Protein AF-A0A5K1EMK0-F1 (afdb_monomer)

Foldseek 3Di:
DWDADPPPRHTLDDDDDAPFDWDDKAADPPQNQKIWTDGPVRDIDIDGDDVVSVVVVVPDDDDDDDDDDDD

Radius of gyration: 17.18 Å; Cα contacts (8 Å, |Δi|>4): 85; chains: 1; bounding box: 46×33×34 Å

Nearest PDB structures (foldseek):
  5oql-assembly1_L  TM=8.372E-01  e=9.911E-02  Ther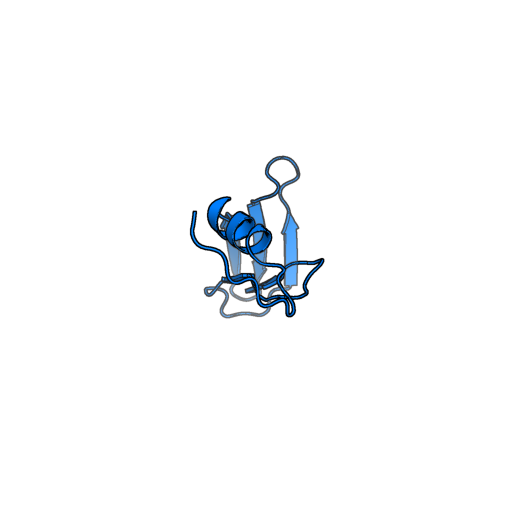mochaetoides thermophila DSM 1495
  7m05-assembly1_B  TM=9.382E-01  e=6.201E-01  Homo sapiens
  7kra-assembly1_A  TM=7.296E-01  e=2.655E+00  Saccharomyces cerevisiae

Sequence (71 aa):
VYIWHRGTGKLLEKLPGHSGAVNSVSWNPVNPHMFASASDDWTVRVWGLSDSDLRLVNGCSSNGHICNGVG

Solvent-accessible surface area (backbone atoms only — not comparable to full-atom values): 4780 Å² total; per-residue (Å²): 92,75,43,63,40,84,89,82,66,45,79,71,46,78,48,86,78,75,86,38,61,73,80,47,74,48,72,41,95,84,47,86,49,31,34,38,39,35,32,74,64,79,46,75,49,79,47,74,60,58,71,67,75,61,50,67,68,78,73,72,90,73,86,84,74,94,75,88,79,90,132

Mean predicted aligned error: 11.07 Å

Secondary structure (DSSP, 8-state):
-EEE-TTT--EEEE-----S-EEEEEE-SS-TTEEEEEETTS-EEEEE--HHHHHGGGG----S-------

Structure (mmCIF, N/CA/C/O backbone):
data_AF-A0A5K1EMK0-F1
#
_entry.id   AF-A0A5K1EMK0-F1
#
loop_
_atom_site.group_PDB
_atom_site.id
_atom_site.type_symbol
_atom_site.label_atom_id
_atom_site.label_alt_id
_atom_site.label_comp_id
_atom_site.label_asym_id
_atom_site.label_entity_id
_atom_site.label_seq_id
_atom_site.pdbx_PDB_ins_code
_atom_site.Cartn_x
_atom_site.Cartn_y
_atom_site.Cartn_z
_atom_site.occupancy
_atom_site.B_iso_or_equiv
_atom_site.auth_seq_id
_atom_site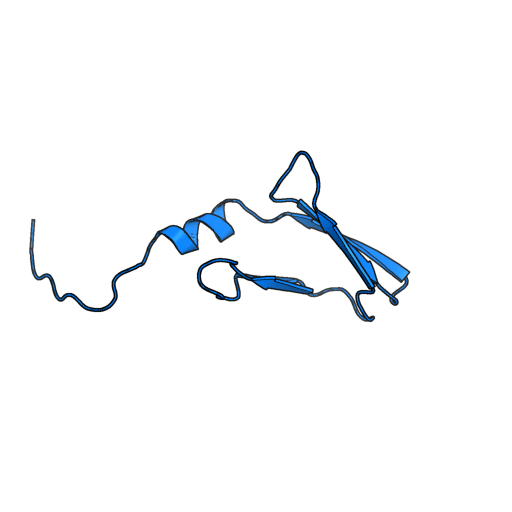.auth_comp_id
_atom_site.auth_asym_id
_atom_site.auth_atom_id
_atom_site.pdbx_PDB_model_num
ATOM 1 N N . VAL A 1 1 ? -3.702 -0.924 -6.361 1.00 86.12 1 VAL A N 1
ATOM 2 C CA . VAL A 1 1 ? -3.851 -1.432 -4.972 1.00 86.12 1 VAL A CA 1
ATOM 3 C C . VAL A 1 1 ? -5.136 -0.860 -4.387 1.00 86.12 1 VAL A C 1
ATOM 5 O O . VAL A 1 1 ? -5.542 0.212 -4.818 1.00 86.12 1 VAL A O 1
ATOM 8 N N . TYR A 1 2 ? -5.804 -1.572 -3.479 1.00 88.88 2 TYR A N 1
ATOM 9 C CA . TYR A 1 2 ? -7.029 -1.105 -2.818 1.00 88.88 2 TYR A CA 1
ATOM 10 C C . TYR A 1 2 ? -6.871 -1.237 -1.308 1.00 88.88 2 TYR A C 1
ATOM 12 O O . TYR A 1 2 ? -6.360 -2.255 -0.841 1.00 88.88 2 TYR A O 1
ATOM 20 N N . ILE A 1 3 ? -7.317 -0.227 -0.569 1.00 87.44 3 ILE A N 1
ATOM 21 C CA . ILE A 1 3 ? -7.282 -0.207 0.891 1.00 87.44 3 ILE A CA 1
ATOM 22 C C . ILE A 1 3 ? -8.702 -0.312 1.412 1.00 87.44 3 ILE A C 1
ATOM 24 O O . ILE A 1 3 ? -9.592 0.416 0.982 1.00 87.44 3 ILE A O 1
ATOM 28 N N . TRP A 1 4 ? -8.899 -1.236 2.343 1.00 88.00 4 TRP A N 1
ATOM 29 C CA . TRP A 1 4 ? -10.202 -1.574 2.893 1.00 88.00 4 TRP A CA 1
ATOM 30 C C . TRP A 1 4 ? -10.175 -1.407 4.401 1.00 88.00 4 TRP A C 1
ATOM 32 O O . TRP A 1 4 ? -9.200 -1.760 5.067 1.00 88.00 4 TRP A O 1
ATOM 42 N N . HIS A 1 5 ? -11.273 -0.914 4.954 1.00 82.88 5 HIS A N 1
ATOM 43 C CA . HIS A 1 5 ? -11.448 -0.861 6.389 1.00 82.88 5 HIS A CA 1
ATOM 44 C C . HIS A 1 5 ? -11.745 -2.267 6.924 1.00 82.88 5 HIS A C 1
ATOM 46 O O . HIS A 1 5 ? -12.761 -2.866 6.578 1.00 82.88 5 HIS 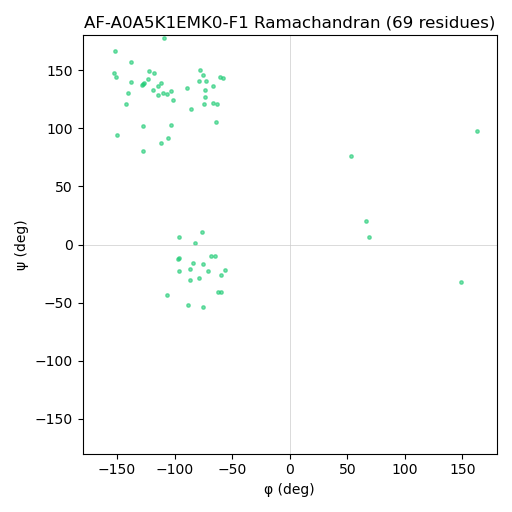A O 1
ATOM 52 N N . ARG A 1 6 ? -10.913 -2.778 7.838 1.00 81.56 6 ARG A N 1
ATOM 53 C CA . ARG A 1 6 ? -11.032 -4.155 8.355 1.00 81.56 6 ARG A CA 1
ATOM 54 C C . ARG A 1 6 ? -12.370 -4.452 9.047 1.00 81.56 6 ARG A C 1
ATOM 56 O O . ARG A 1 6 ? -12.906 -5.535 8.869 1.00 81.56 6 ARG A O 1
ATOM 63 N N . GLY A 1 7 ? -12.888 -3.516 9.848 1.00 87.19 7 GLY A N 1
ATOM 64 C CA . GLY A 1 7 ? -14.134 -3.708 10.610 1.00 87.19 7 GLY A CA 1
ATOM 65 C C . GLY A 1 7 ? -15.408 -3.629 9.760 1.00 87.19 7 GLY A C 1
ATOM 66 O O . GLY A 1 7 ? -16.223 -4.539 9.777 1.00 87.19 7 GLY A O 1
ATOM 67 N N . THR A 1 8 ? -15.578 -2.541 9.004 1.00 86.44 8 THR A N 1
ATOM 68 C CA . THR A 1 8 ? -16.763 -2.297 8.166 1.00 86.44 8 THR A CA 1
ATOM 69 C C . THR A 1 8 ? -16.713 -2.952 6.783 1.00 86.44 8 THR A C 1
ATOM 71 O O . THR A 1 8 ? -17.737 -2.993 6.108 1.00 86.44 8 THR A O 1
ATOM 74 N N . GLY A 1 9 ? -15.542 -3.400 6.318 1.00 87.75 9 GLY A N 1
ATOM 75 C CA . GLY A 1 9 ? -15.342 -3.929 4.964 1.00 87.75 9 GLY A CA 1
ATOM 76 C C . GLY A 1 9 ? -15.450 -2.882 3.850 1.00 87.75 9 GLY A C 1
ATOM 77 O O . GLY A 1 9 ? -15.424 -3.238 2.674 1.00 87.75 9 GLY A O 1
ATOM 78 N N . LYS A 1 10 ? -15.583 -1.592 4.185 1.00 87.25 10 LYS A N 1
ATOM 79 C CA . LYS A 1 10 ? -15.715 -0.523 3.188 1.00 87.25 10 LYS A CA 1
ATOM 80 C C . LYS A 1 10 ? -14.383 -0.262 2.488 1.00 87.25 10 LYS A C 1
ATOM 82 O O . LYS A 1 10 ? -13.334 -0.246 3.132 1.00 87.25 10 LYS A O 1
ATOM 87 N N . LEU A 1 11 ? -14.439 -0.018 1.180 1.00 86.56 11 LEU A N 1
ATOM 88 C CA . LEU A 1 11 ? -13.298 0.486 0.422 1.00 86.56 11 LEU A CA 1
ATOM 89 C C . LEU A 1 11 ? -12.990 1.912 0.893 1.00 86.56 11 LEU A C 1
ATOM 91 O O . LEU A 1 11 ? -13.865 2.771 0.840 1.00 86.56 11 LEU A O 1
ATOM 95 N N . LEU A 1 12 ? -11.767 2.135 1.363 1.00 85.31 12 LEU A N 1
ATOM 96 C CA . LEU A 1 12 ? -11.281 3.444 1.794 1.00 85.31 12 LEU A CA 1
ATOM 97 C C . LEU A 1 12 ? -10.687 4.199 0.614 1.00 85.31 12 LEU A C 1
ATOM 99 O O . LEU A 1 12 ? -11.079 5.325 0.335 1.00 85.31 12 LEU A O 1
ATOM 103 N N . GLU A 1 13 ? -9.773 3.552 -0.106 1.00 84.06 13 GLU A N 1
ATOM 104 C CA . GLU A 1 13 ? -9.023 4.221 -1.158 1.00 84.06 13 GLU A CA 1
ATOM 105 C C . GLU A 1 13 ? -8.606 3.254 -2.264 1.00 84.06 13 GLU A C 1
ATOM 107 O O . GLU A 1 13 ? -8.263 2.087 -2.032 1.00 84.06 13 GLU A O 1
ATOM 112 N N . LYS A 1 14 ? -8.615 3.765 -3.496 1.00 88.88 14 LYS A N 1
ATOM 113 C CA . LYS A 1 14 ? -7.989 3.125 -4.647 1.00 88.88 14 LYS A CA 1
ATOM 114 C C . LYS A 1 14 ? -6.665 3.825 -4.907 1.00 88.88 14 LYS A C 1
ATOM 116 O O . LYS A 1 14 ? -6.643 5.018 -5.167 1.00 88.88 14 LYS A O 1
ATOM 121 N N . LEU A 1 15 ? -5.593 3.045 -4.925 1.00 87.69 15 LEU A N 1
ATOM 122 C CA . LEU A 1 15 ? -4.230 3.510 -5.140 1.00 87.69 15 LEU A CA 1
ATOM 123 C C . LEU A 1 15 ? -3.781 3.114 -6.556 1.00 87.69 15 LEU A C 1
ATOM 125 O O . LEU A 1 15 ? -3.339 1.968 -6.767 1.00 87.69 15 LEU A O 1
ATOM 129 N N . PRO A 1 16 ? -3.987 3.994 -7.557 1.00 87.06 16 PRO A N 1
ATOM 130 C CA . PRO A 1 16 ? -3.569 3.755 -8.930 1.00 87.06 16 PRO A CA 1
ATOM 131 C C . PRO A 1 16 ? -2.055 3.932 -9.065 1.00 87.06 16 PRO A C 1
ATOM 133 O O . PRO A 1 16 ? -1.455 4.790 -8.425 1.00 87.06 16 PRO A O 1
ATOM 136 N N . GLY A 1 17 ? -1.428 3.145 -9.935 1.00 86.62 17 GLY A N 1
ATOM 137 C CA . GLY A 1 17 ? -0.035 3.385 -10.310 1.00 86.62 17 GLY A CA 1
ATOM 138 C C . GLY A 1 17 ? 0.746 2.131 -10.657 1.00 86.62 17 GLY A C 1
ATOM 139 O O . GLY A 1 17 ? 1.617 2.201 -11.519 1.00 86.62 17 GLY A O 1
ATOM 140 N N . HIS A 1 18 ? 0.433 0.996 -10.032 1.00 94.69 18 HIS A N 1
ATOM 141 C CA . HIS A 1 18 ? 0.997 -0.267 -10.491 1.00 94.69 18 HIS A CA 1
ATOM 142 C C . HIS A 1 18 ? 0.320 -0.701 -11.791 1.00 94.69 18 HIS A C 1
ATOM 144 O O . HIS A 1 18 ? -0.911 -0.745 -11.857 1.00 94.69 18 HIS A O 1
ATOM 150 N N . SER A 1 19 ? 1.127 -0.973 -12.813 1.00 95.06 19 SER A N 1
ATOM 151 C CA . SER A 1 19 ? 0.690 -1.516 -14.105 1.00 95.06 19 SER A CA 1
ATOM 152 C C . SER A 1 19 ? 0.869 -3.035 -14.188 1.00 95.06 19 SER A C 1
ATOM 154 O O . SER A 1 19 ? 0.322 -3.655 -15.096 1.00 95.06 19 SER A O 1
ATOM 156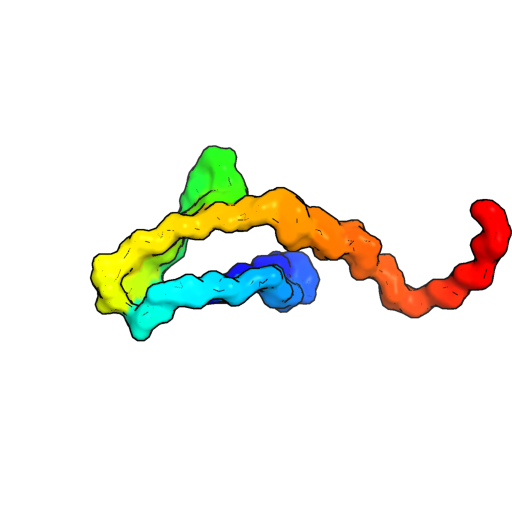 N N . GLY A 1 20 ? 1.602 -3.622 -13.236 1.00 94.25 20 GLY A N 1
ATOM 157 C CA . GLY A 1 20 ? 1.822 -5.059 -13.088 1.00 94.25 20 GLY A CA 1
ATOM 158 C C . GLY A 1 20 ? 1.108 -5.657 -11.874 1.00 94.25 20 GLY A C 1
ATOM 159 O O . GLY A 1 20 ? 0.444 -4.957 -11.098 1.00 94.25 20 GLY A O 1
ATOM 160 N N . ALA A 1 21 ? 1.241 -6.977 -11.716 1.00 94.50 21 ALA A N 1
ATOM 161 C CA . ALA A 1 21 ? 0.754 -7.675 -10.535 1.00 94.50 21 ALA A CA 1
ATOM 162 C C . ALA A 1 21 ? 1.562 -7.252 -9.303 1.00 94.50 21 ALA A C 1
ATOM 164 O O . ALA A 1 21 ? 2.786 -7.147 -9.349 1.00 94.50 21 ALA A O 1
ATOM 165 N N . VAL A 1 22 ? 0.866 -7.009 -8.193 1.00 95.50 22 VAL A N 1
ATOM 166 C CA . VAL A 1 22 ? 1.504 -6.709 -6.909 1.00 95.50 22 VAL A CA 1
ATOM 167 C C . VAL A 1 22 ? 1.817 -8.026 -6.219 1.00 95.50 22 VAL A C 1
ATOM 169 O O . VAL A 1 22 ? 0.903 -8.763 -5.855 1.00 95.50 22 VAL A O 1
ATOM 172 N N . ASN A 1 23 ? 3.101 -8.293 -6.016 1.00 96.69 23 ASN A N 1
ATOM 173 C CA . ASN A 1 23 ? 3.580 -9.567 -5.481 1.00 96.69 23 ASN A CA 1
ATOM 174 C C . ASN A 1 23 ? 3.826 -9.525 -3.974 1.00 96.69 23 ASN A C 1
ATOM 176 O O . ASN A 1 23 ? 3.861 -10.565 -3.321 1.00 96.69 23 ASN A O 1
ATOM 180 N N . SER A 1 24 ? 4.036 -8.333 -3.413 1.00 95.06 24 SER A N 1
ATOM 181 C CA . SER A 1 24 ? 4.334 -8.173 -1.992 1.00 95.06 24 SER A CA 1
ATOM 182 C C . SER A 1 24 ? 3.883 -6.816 -1.466 1.00 95.06 24 SER A C 1
ATOM 184 O O . SER A 1 24 ? 3.909 -5.811 -2.184 1.00 95.06 24 SER A O 1
ATOM 186 N N . VAL A 1 25 ? 3.482 -6.798 -0.195 1.00 94.38 25 VAL A N 1
ATOM 187 C CA . VAL A 1 25 ? 3.095 -5.603 0.556 1.00 94.38 25 VAL A CA 1
ATOM 188 C C . VAL A 1 25 ? 3.687 -5.665 1.961 1.00 94.38 25 VAL A C 1
ATOM 190 O O . VAL A 1 25 ? 3.686 -6.722 2.589 1.00 94.38 25 VAL A O 1
ATOM 193 N N . SER A 1 26 ? 4.179 -4.537 2.470 1.00 95.75 26 SER A N 1
ATOM 194 C CA . SER A 1 26 ? 4.711 -4.440 3.833 1.00 95.75 26 SER A CA 1
ATOM 195 C C . SER A 1 26 ? 4.319 -3.121 4.478 1.00 95.75 26 SER A C 1
ATOM 197 O O . SER A 1 26 ? 4.539 -2.055 3.904 1.00 95.75 26 SER A O 1
ATOM 199 N N . TRP A 1 27 ? 3.790 -3.191 5.697 1.00 93.00 27 TRP A N 1
ATOM 200 C CA . TRP A 1 27 ? 3.513 -2.016 6.520 1.00 93.00 27 TRP A CA 1
ATOM 201 C C . TRP A 1 27 ? 4.788 -1.483 7.164 1.00 93.00 27 TRP A C 1
ATOM 203 O O . TRP A 1 27 ? 5.724 -2.236 7.442 1.00 93.00 27 TRP A O 1
ATOM 213 N N . ASN A 1 28 ? 4.826 -0.176 7.404 1.00 92.50 28 ASN A N 1
ATOM 214 C CA . ASN A 1 28 ? 5.871 0.418 8.215 1.00 92.50 28 ASN A CA 1
ATOM 215 C C . ASN A 1 28 ? 5.624 0.074 9.703 1.00 92.50 28 ASN A C 1
ATOM 217 O O . ASN A 1 28 ? 4.502 0.228 10.183 1.00 92.50 28 ASN A O 1
ATOM 221 N N . PRO A 1 29 ? 6.650 -0.375 10.449 1.00 92.31 29 PRO A N 1
ATOM 222 C CA . PRO A 1 29 ? 6.486 -0.793 11.844 1.00 92.31 29 PRO A CA 1
ATOM 223 C C . PRO A 1 29 ? 6.336 0.368 12.844 1.00 92.31 29 PRO A C 1
ATOM 225 O O . PRO A 1 29 ? 5.923 0.139 13.975 1.00 92.31 29 PRO A O 1
ATOM 228 N N . VAL A 1 30 ? 6.690 1.597 12.454 1.00 91.69 30 VAL A N 1
ATOM 229 C CA . VAL A 1 30 ? 6.655 2.806 13.297 1.00 91.69 30 VAL A CA 1
ATOM 230 C C . VAL A 1 30 ? 5.493 3.723 12.910 1.00 91.69 30 VAL A C 1
ATOM 232 O O . VAL A 1 30 ? 4.802 4.242 13.781 1.00 91.69 30 VAL A O 1
ATOM 235 N N . ASN A 1 31 ? 5.261 3.924 11.611 1.00 88.81 31 ASN A N 1
ATOM 236 C CA . ASN A 1 31 ? 4.168 4.738 11.089 1.00 88.81 31 ASN A CA 1
ATOM 237 C C . ASN A 1 31 ? 3.034 3.837 10.561 1.00 88.81 31 ASN A C 1
ATOM 239 O O . ASN A 1 31 ? 3.137 3.337 9.439 1.00 88.81 31 ASN A O 1
ATOM 243 N N . PRO A 1 32 ? 1.927 3.672 11.307 1.00 85.12 32 PRO A N 1
ATOM 244 C CA . PRO A 1 32 ? 0.826 2.787 10.923 1.00 85.12 32 PRO A CA 1
ATOM 245 C C . PRO A 1 32 ? 0.041 3.278 9.699 1.00 85.12 32 PRO A C 1
ATOM 247 O O . PRO A 1 32 ? -0.776 2.537 9.162 1.00 85.12 32 PRO A O 1
ATOM 250 N N . HIS A 1 33 ? 0.277 4.508 9.245 1.00 86.81 33 HIS A N 1
ATOM 251 C CA . HIS A 1 33 ? -0.360 5.083 8.064 1.00 86.81 33 HIS A CA 1
ATOM 252 C C . HIS A 1 33 ? 0.497 4.939 6.808 1.00 86.81 33 HIS A C 1
ATOM 254 O O . HIS A 1 33 ? 0.153 5.499 5.774 1.00 86.81 33 HIS A O 1
ATOM 260 N N . MET A 1 34 ? 1.616 4.215 6.872 1.00 91.06 34 MET A N 1
ATOM 261 C CA . MET A 1 34 ? 2.534 4.081 5.749 1.00 91.06 34 MET A CA 1
ATOM 262 C C . MET A 1 34 ? 2.821 2.618 5.425 1.00 91.06 34 MET A C 1
ATOM 264 O O . MET A 1 34 ? 3.042 1.796 6.314 1.00 91.06 34 MET A O 1
ATOM 268 N N . PHE A 1 35 ? 2.870 2.294 4.137 1.00 92.88 35 PHE A N 1
ATOM 269 C CA . PHE A 1 35 ? 3.230 0.961 3.660 1.00 92.88 35 PHE A CA 1
ATOM 270 C C . PHE A 1 35 ? 3.869 1.021 2.271 1.00 92.88 35 PHE A C 1
ATOM 272 O O . PHE A 1 35 ? 3.805 2.039 1.583 1.00 92.88 35 PHE A O 1
ATOM 279 N N . ALA A 1 36 ? 4.491 -0.078 1.855 1.00 95.00 36 ALA A N 1
ATOM 280 C CA . ALA A 1 36 ? 5.083 -0.229 0.535 1.00 95.00 36 ALA A CA 1
ATOM 281 C C . ALA A 1 36 ? 4.486 -1.426 -0.211 1.00 95.00 36 ALA A C 1
ATOM 283 O O . ALA A 1 36 ? 4.111 -2.428 0.403 1.00 95.00 36 ALA A O 1
ATOM 284 N N . SER A 1 37 ? 4.426 -1.327 -1.537 1.00 95.94 37 SER A N 1
ATOM 285 C CA . SER A 1 37 ? 4.037 -2.415 -2.437 1.00 95.94 37 SER A CA 1
ATOM 286 C C . SER A 1 37 ? 5.078 -2.619 -3.533 1.00 95.94 37 SER A C 1
ATOM 288 O O . SER A 1 37 ? 5.571 -1.645 -4.103 1.00 95.94 37 SER A O 1
ATOM 290 N N . ALA A 1 38 ? 5.391 -3.880 -3.832 1.00 97.06 38 ALA A N 1
ATOM 291 C CA . ALA A 1 38 ? 6.293 -4.287 -4.909 1.00 97.06 38 ALA A CA 1
ATOM 292 C C . ALA A 1 38 ? 5.512 -4.998 -6.022 1.00 97.06 38 ALA A C 1
ATOM 294 O O . ALA A 1 38 ? 4.615 -5.799 -5.738 1.00 97.06 38 ALA A O 1
ATOM 295 N N . SER A 1 39 ? 5.856 -4.706 -7.275 1.00 97.62 39 SER A N 1
ATOM 296 C CA . SER A 1 39 ? 5.089 -5.125 -8.450 1.00 97.62 39 SER A CA 1
ATOM 297 C C . SER A 1 39 ? 5.978 -5.614 -9.592 1.00 97.62 39 SER A C 1
ATOM 299 O O . SER A 1 39 ? 7.138 -5.216 -9.7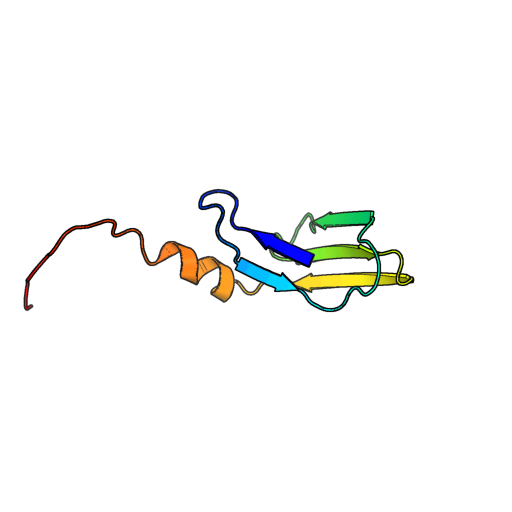07 1.00 97.62 39 SER A O 1
ATO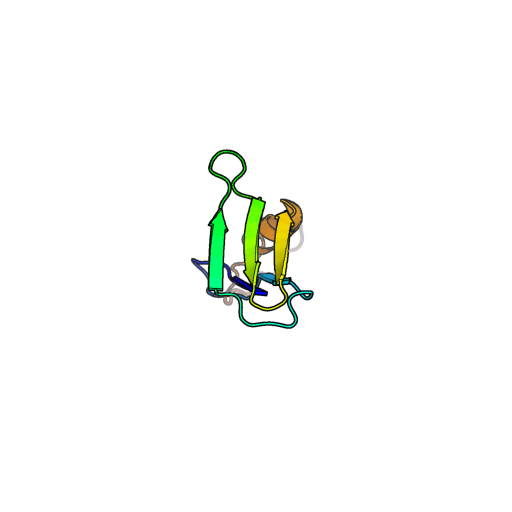M 301 N N . ASP A 1 40 ? 5.399 -6.431 -10.471 1.00 97.81 40 ASP A N 1
ATOM 302 C CA . ASP A 1 40 ? 6.009 -6.881 -11.731 1.00 97.81 40 ASP A CA 1
ATOM 303 C C . ASP A 1 40 ? 6.252 -5.751 -12.739 1.00 97.81 40 ASP A C 1
ATOM 305 O O . ASP A 1 40 ? 6.946 -5.952 -13.730 1.00 97.81 40 ASP A O 1
ATOM 309 N N . ASP A 1 41 ? 5.735 -4.546 -12.490 1.00 97.00 41 ASP A N 1
ATOM 310 C CA . ASP A 1 41 ? 6.071 -3.348 -13.276 1.00 97.00 41 ASP A CA 1
ATOM 311 C C . ASP A 1 41 ? 7.452 -2.754 -12.960 1.00 97.00 41 ASP A C 1
ATOM 313 O O . ASP A 1 41 ? 7.767 -1.646 -13.393 1.00 97.00 41 ASP A O 1
ATOM 317 N N . TRP A 1 42 ? 8.264 -3.490 -12.199 1.00 96.81 42 TRP A N 1
ATOM 318 C CA . TRP A 1 42 ? 9.627 -3.139 -11.802 1.00 96.81 42 TRP A CA 1
ATOM 319 C C . TRP A 1 42 ? 9.699 -1.919 -10.882 1.00 96.81 42 TRP A C 1
ATOM 321 O O . TRP A 1 42 ? 10.757 -1.305 -10.738 1.00 96.81 42 TRP A O 1
ATOM 331 N N . THR A 1 43 ? 8.591 -1.578 -10.219 1.00 94.81 43 THR A N 1
ATOM 332 C CA . THR A 1 43 ? 8.553 -0.496 -9.236 1.00 94.81 43 THR A CA 1
ATOM 333 C C . THR A 1 43 ? 8.192 -0.987 -7.840 1.00 94.81 43 THR A C 1
ATOM 335 O O . THR A 1 43 ? 7.400 -1.914 -7.640 1.00 94.81 43 THR A O 1
ATOM 338 N N . VAL A 1 44 ? 8.760 -0.298 -6.851 1.00 95.62 44 VAL A N 1
ATOM 339 C CA . VAL A 1 44 ? 8.263 -0.288 -5.476 1.00 95.62 44 VAL A CA 1
ATOM 340 C C . VAL A 1 44 ? 7.621 1.068 -5.242 1.00 95.62 44 VAL A C 1
ATOM 342 O O . VAL A 1 44 ? 8.223 2.104 -5.526 1.00 95.62 44 VAL A O 1
ATOM 345 N N . ARG A 1 45 ? 6.394 1.072 -4.727 1.00 92.81 45 ARG A N 1
ATOM 346 C CA . ARG A 1 45 ? 5.661 2.296 -4.395 1.00 92.81 45 ARG A CA 1
ATOM 347 C C . ARG A 1 45 ? 5.449 2.375 -2.895 1.00 92.81 45 ARG A C 1
ATOM 349 O O . ARG A 1 45 ? 5.093 1.378 -2.272 1.00 92.81 45 ARG A O 1
ATOM 356 N N . VAL A 1 46 ? 5.668 3.562 -2.335 1.00 93.12 46 VAL A N 1
ATOM 357 C CA . VAL A 1 46 ? 5.383 3.879 -0.933 1.00 93.12 46 VAL A CA 1
ATOM 358 C C . VAL A 1 46 ? 4.106 4.700 -0.883 1.00 93.12 46 VAL A C 1
ATOM 360 O O . VAL A 1 46 ? 3.945 5.657 -1.639 1.00 93.12 46 VAL A O 1
ATOM 363 N N . TRP A 1 47 ? 3.208 4.313 0.009 1.00 90.62 47 TRP A N 1
ATOM 364 C CA . TRP A 1 47 ? 1.898 4.915 0.186 1.00 90.62 47 TRP A CA 1
ATOM 365 C C . TRP A 1 47 ? 1.797 5.474 1.596 1.00 90.62 47 TRP A C 1
ATOM 367 O O . TRP A 1 47 ? 2.151 4.790 2.556 1.00 90.62 47 TRP A O 1
ATOM 377 N N . GLY A 1 48 ? 1.309 6.706 1.706 1.00 88.44 48 GLY A N 1
ATOM 378 C CA . GLY A 1 48 ? 0.928 7.326 2.968 1.00 88.44 48 GLY A CA 1
ATOM 379 C C . GLY A 1 48 ? -0.574 7.573 2.972 1.00 88.44 48 GLY A C 1
ATOM 380 O O . GLY A 1 48 ? -1.094 8.161 2.030 1.00 88.44 48 GLY A O 1
ATOM 381 N N . LEU A 1 49 ? -1.252 7.118 4.017 1.00 80.81 49 LEU A N 1
ATOM 382 C CA . LEU A 1 49 ? -2.660 7.389 4.275 1.00 80.81 49 LEU A CA 1
ATOM 383 C C . LEU A 1 49 ? -2.758 8.675 5.097 1.00 80.81 49 LEU A C 1
ATOM 385 O O . LEU A 1 49 ? -2.012 8.852 6.063 1.00 80.81 49 LEU A O 1
ATOM 389 N N . SER A 1 50 ? -3.665 9.578 4.732 1.00 73.38 50 SER A N 1
ATOM 390 C CA . SER A 1 50 ? -3.915 10.761 5.553 1.00 73.38 50 SER A CA 1
ATOM 391 C C . SER A 1 50 ? -4.805 10.391 6.751 1.00 73.38 50 SER A C 1
ATOM 393 O O . SER A 1 50 ? -5.745 9.606 6.621 1.00 73.38 50 SER A O 1
ATOM 395 N N . ASP A 1 51 ? -4.529 10.948 7.938 1.00 60.78 51 ASP A N 1
ATOM 396 C CA . ASP A 1 51 ? -5.351 10.710 9.145 1.00 60.78 51 ASP A CA 1
ATOM 397 C C . ASP A 1 51 ? -6.817 11.158 8.924 1.00 60.78 51 ASP A C 1
ATOM 399 O O . ASP A 1 51 ? -7.760 10.609 9.493 1.00 60.78 51 ASP A O 1
ATOM 403 N N . SER A 1 52 ? -7.030 12.116 8.017 1.00 58.31 52 SER A N 1
ATOM 404 C CA . SER A 1 52 ? -8.341 12.585 7.554 1.00 58.31 52 SER A CA 1
ATOM 405 C C . SER A 1 52 ? -9.173 11.502 6.856 1.00 58.31 52 SER A C 1
ATOM 407 O O . SER A 1 52 ? -10.368 11.387 7.140 1.00 58.31 52 SER A O 1
ATOM 409 N N . ASP A 1 53 ? -8.556 10.668 6.016 1.00 55.78 53 ASP A N 1
ATOM 410 C CA . ASP A 1 53 ? -9.256 9.596 5.289 1.00 55.78 53 ASP A CA 1
ATOM 411 C C . ASP A 1 53 ? -9.685 8.454 6.223 1.00 55.78 53 ASP A C 1
ATOM 413 O O . ASP A 1 53 ? -10.642 7.726 5.954 1.00 55.78 53 ASP A O 1
ATOM 417 N N . LEU A 1 54 ? -9.017 8.331 7.374 1.00 55.81 54 LEU A N 1
ATOM 418 C CA . LEU A 1 54 ? -9.324 7.340 8.404 1.00 55.81 54 LEU A CA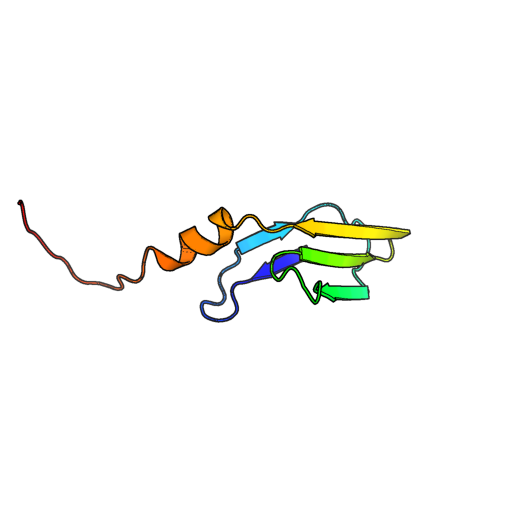 1
ATOM 419 C C . LEU A 1 54 ? -10.397 7.827 9.390 1.00 55.81 54 LEU A C 1
ATOM 421 O 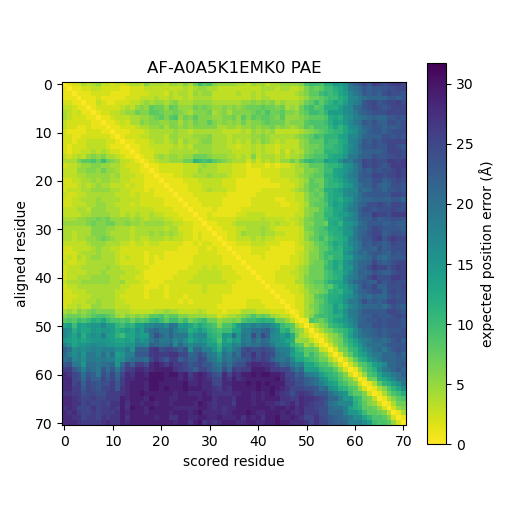O . LEU A 1 54 ? -11.190 7.022 9.884 1.00 55.81 54 LEU A O 1
ATOM 425 N N . ARG A 1 55 ? -10.482 9.139 9.654 1.00 51.22 55 ARG A N 1
ATOM 426 C CA . ARG A 1 55 ? -11.467 9.726 10.586 1.00 51.22 55 ARG A CA 1
ATOM 427 C C . ARG A 1 55 ? -12.870 9.880 10.008 1.00 51.22 55 ARG A C 1
ATOM 429 O O . ARG A 1 55 ? -13.832 9.775 10.767 1.00 51.22 55 ARG A O 1
ATOM 436 N N . LEU A 1 56 ? -13.011 10.059 8.692 1.00 48.66 56 LEU A N 1
ATOM 437 C CA . LEU A 1 56 ? -14.315 10.133 8.008 1.00 48.66 56 LEU A CA 1
ATOM 438 C C . LEU A 1 56 ? -15.200 8.895 8.257 1.00 48.66 56 LEU A C 1
ATOM 440 O O . LEU A 1 56 ? -16.424 8.967 8.166 1.00 48.66 56 LEU A O 1
ATOM 444 N N . VAL A 1 57 ? -14.599 7.765 8.636 1.00 51.78 57 VAL A N 1
ATOM 445 C CA . VAL A 1 57 ? -15.301 6.496 8.869 1.00 51.78 57 VAL A CA 1
ATOM 446 C C . VAL A 1 57 ? -15.845 6.361 10.298 1.00 51.78 57 VAL A C 1
ATOM 448 O O . VAL A 1 57 ? -16.798 5.615 10.511 1.00 51.78 57 VAL A O 1
ATOM 451 N N . ASN A 1 58 ? -15.314 7.119 11.266 1.00 46.47 58 ASN A N 1
ATOM 452 C CA . ASN A 1 58 ? -15.815 7.131 12.649 1.00 46.47 58 ASN A CA 1
ATOM 453 C C . ASN A 1 58 ? -17.033 8.057 12.847 1.00 46.47 58 ASN A C 1
ATOM 455 O O . ASN A 1 58 ? -17.528 8.184 13.964 1.00 46.47 58 ASN A O 1
ATOM 459 N N . GLY A 1 59 ? -17.522 8.706 11.782 1.00 42.78 59 GLY A N 1
ATOM 460 C CA . GLY A 1 59 ? -18.540 9.757 11.867 1.00 42.78 59 GLY A CA 1
ATOM 461 C C . GLY A 1 59 ? -19.998 9.349 11.638 1.00 42.78 59 GLY A C 1
ATOM 462 O O . GLY A 1 59 ? -20.871 10.157 11.924 1.00 42.78 59 GLY A O 1
ATOM 463 N N . CYS A 1 60 ? -20.321 8.150 11.142 1.00 40.22 60 CYS A N 1
ATOM 464 C CA . CYS A 1 60 ? -21.726 7.774 10.907 1.00 40.22 60 CYS A CA 1
ATOM 465 C C . CYS A 1 60 ? -21.966 6.268 11.060 1.00 40.22 60 CYS A C 1
ATOM 467 O O . CYS A 1 60 ? -21.855 5.497 10.106 1.00 40.22 60 CYS A O 1
ATOM 469 N N . SER A 1 61 ? -22.386 5.876 12.262 1.00 49.06 61 SER A N 1
ATOM 470 C CA . SER A 1 61 ? -23.259 4.722 12.462 1.00 49.06 61 SER A CA 1
ATOM 471 C C . SER A 1 61 ? -24.612 5.234 12.950 1.00 49.06 61 SER A C 1
ATOM 473 O O . SER A 1 61 ? -24.852 5.318 14.149 1.00 49.06 61 SER A O 1
ATOM 475 N N . SER A 1 62 ? -25.506 5.568 12.024 1.00 45.22 62 SER A N 1
ATOM 476 C CA . SER A 1 62 ? -26.940 5.629 12.309 1.00 45.22 62 SER A CA 1
ATOM 477 C C . SER A 1 62 ? -27.683 4.784 11.278 1.00 45.22 62 SER A C 1
ATOM 479 O O . SER A 1 62 ? -28.258 5.266 10.306 1.00 45.22 62 SER A O 1
ATOM 481 N N . ASN A 1 63 ? -27.680 3.471 11.511 1.00 43.44 63 ASN A N 1
ATOM 482 C CA . ASN A 1 63 ? -28.790 2.650 11.050 1.00 43.44 63 ASN A CA 1
ATOM 483 C C . ASN A 1 63 ? -30.040 3.112 11.812 1.00 43.44 63 ASN A C 1
ATOM 485 O O . ASN A 1 63 ? -30.170 2.849 13.001 1.00 43.44 63 ASN A O 1
ATOM 489 N N . GLY A 1 64 ? -30.914 3.836 11.111 1.00 47.78 64 GLY A N 1
ATOM 490 C CA . GLY A 1 64 ? -32.343 3.954 11.391 1.00 47.78 64 GLY A CA 1
ATOM 491 C C . GLY A 1 64 ? -32.756 4.371 12.800 1.00 47.78 64 GLY A C 1
ATOM 492 O O . GLY A 1 64 ? -33.321 3.557 13.512 1.00 47.78 64 GLY A O 1
ATOM 493 N N . HIS A 1 65 ? -32.633 5.654 13.140 1.00 35.19 65 HIS A N 1
ATOM 494 C CA . HIS A 1 65 ? -33.577 6.293 14.059 1.00 35.19 65 HIS A CA 1
ATOM 495 C C . HIS A 1 65 ? -33.848 7.722 13.594 1.00 35.19 65 HIS A C 1
ATOM 497 O O . HIS A 1 65 ? -32.942 8.540 13.462 1.00 35.19 65 HIS A O 1
ATOM 503 N N . ILE A 1 66 ? -35.122 7.996 13.320 1.00 46.97 66 ILE A N 1
ATOM 504 C CA . ILE A 1 66 ? -35.661 9.347 13.218 1.00 46.97 66 ILE A CA 1
ATOM 505 C C . ILE A 1 66 ? -35.488 9.976 14.602 1.00 46.97 66 ILE A C 1
ATOM 507 O O . ILE A 1 66 ? -36.048 9.470 15.573 1.00 46.97 66 ILE A O 1
ATOM 511 N N . CYS A 1 67 ? -34.767 11.085 14.701 1.00 36.19 67 CYS A N 1
ATOM 512 C CA . CYS A 1 67 ? -34.923 12.004 15.819 1.00 36.19 67 CYS A CA 1
ATOM 513 C C . CYS A 1 67 ? -35.151 13.415 15.273 1.00 36.19 67 CYS A C 1
ATOM 515 O O . CYS A 1 67 ? -34.243 14.099 14.811 1.00 36.19 67 CYS A O 1
ATOM 517 N N . ASN A 1 68 ? -36.422 13.817 15.316 1.00 41.00 68 ASN A N 1
ATOM 518 C CA . ASN A 1 68 ? -36.820 15.217 15.388 1.00 41.00 68 ASN A CA 1
ATOM 519 C C . ASN A 1 68 ? -36.195 15.848 16.638 1.00 41.00 68 ASN A C 1
ATOM 521 O O . ASN A 1 68 ? -36.183 15.209 17.691 1.00 41.00 68 ASN A O 1
ATOM 525 N N . GLY A 1 69 ? -35.784 17.113 16.559 1.00 33.44 69 GLY A N 1
ATOM 526 C CA . GLY A 1 69 ? -35.493 17.895 17.759 1.00 33.44 69 GLY A CA 1
ATOM 527 C C . GLY A 1 69 ? -34.662 19.139 17.497 1.00 33.44 69 GLY A C 1
ATOM 528 O O . GLY A 1 69 ? -33.446 19.066 17.406 1.00 33.44 69 GLY A O 1
ATOM 529 N N . VAL A 1 70 ? -35.359 20.265 17.389 1.00 37.69 70 VAL A N 1
ATOM 530 C CA . VAL A 1 70 ? -34.843 21.637 17.458 1.00 37.69 70 VAL A CA 1
ATOM 531 C C . VAL A 1 70 ? -34.180 21.873 18.825 1.00 37.69 70 VAL A C 1
ATOM 533 O O . VAL A 1 70 ? -34.699 21.386 19.832 1.00 37.69 70 VAL A O 1
ATOM 536 N N . GLY A 1 71 ? -33.094 22.650 18.856 1.00 37.84 71 GLY A N 1
ATOM 537 C CA . GLY A 1 71 ? -32.419 23.121 20.070 1.00 37.84 71 GLY A CA 1
ATOM 538 C C . GLY A 1 71 ? -31.073 23.746 19.756 1.00 37.84 71 GLY A C 1
ATOM 539 O O . GLY A 1 71 ? -30.101 22.969 19.675 1.00 37.84 71 GLY A O 1
#

InterPro domains:
  IPR001680 WD40 repeat [PF00400] (9-47)
  IPR001680 WD40 repeat [PS50082] (15-57)
  IPR001680 WD40 repeat [SM00320] (8-48)
  IPR015943 WD40/YVTN repeat-like-containing domain superfamily [G3DSA:2.130.10.10] (1-68)
  IPR036322 WD40-repeat-containing domain superfamily [SSF50978] (1-52)
  IPR051350 WD repeat-containing signal transduction regulator [PTHR22838] (1-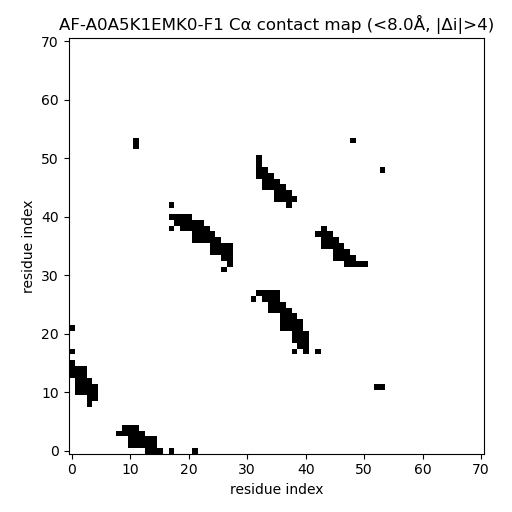50)

Organism: NCBI:txid210225

pLDDT: mean 77.36, std 21.2, range [33.44, 97.81]